Protein AF-A0A968WZZ3-F1 (afdb_monomer_lite)

Foldseek 3Di:
DDKFKDKDFAWAPPVLPPDQFCPDDPPDDPDDDDDHHRATDFFFKKFKAAPVQPHFDAQPVDPDGDGDMWTADRRRMDMRIRHDDHDMWMFRPDDDPPGDDSDPRTDD

pLDDT: mean 80.46, std 18.25, range [35.69, 96.88]

Sequence (108 aa):
MPVGSIGNVVFCDTNKDGLRDPDGADNILGGAGAADDEPGINGVTLGLFEADGTTAIDNPNVAGVQNYTVTTSSSGAYSFTGLIAGSYVVKIATPPTGKTESSPAGVT

Radius of gyration: 15.85 Å; chains: 1; bounding box: 37×22×52 Å

Structure (mmCIF, N/CA/C/O backbone):
data_AF-A0A968WZZ3-F1
#
_entry.id   AF-A0A968WZZ3-F1
#
loop_
_atom_site.group_PDB
_atom_site.id
_atom_site.type_symbol
_atom_site.label_atom_id
_atom_site.label_alt_id
_atom_site.label_comp_id
_atom_site.label_asym_id
_atom_site.label_entity_id
_atom_site.label_seq_id
_atom_site.pdbx_PDB_ins_code
_atom_site.Cartn_x
_atom_site.Cartn_y
_atom_site.Cartn_z
_atom_site.occupancy
_atom_site.B_iso_or_equiv
_atom_site.auth_seq_id
_atom_site.auth_comp_id
_atom_site.auth_asym_id
_atom_site.auth_atom_id
_atom_site.pdbx_PDB_model_num
ATOM 1 N N . MET A 1 1 ? -23.349 -9.042 11.732 1.00 62.03 1 MET A N 1
ATOM 2 C CA . MET A 1 1 ? -23.199 -8.025 10.671 1.00 62.03 1 MET A CA 1
ATOM 3 C C . MET A 1 1 ? -22.361 -8.643 9.562 1.00 62.03 1 MET A C 1
ATOM 5 O O . MET A 1 1 ? -21.378 -9.286 9.917 1.00 62.03 1 MET A O 1
ATOM 9 N N . PRO A 1 2 ? -22.743 -8.543 8.277 1.00 76.12 2 PRO A N 1
ATOM 10 C CA . PRO A 1 2 ? -21.867 -8.942 7.177 1.00 76.12 2 PRO A CA 1
ATOM 11 C C . PRO A 1 2 ? -20.584 -8.108 7.210 1.00 76.12 2 PRO A C 1
ATOM 13 O O . PRO A 1 2 ? -20.637 -6.926 7.548 1.00 76.12 2 PRO A O 1
ATOM 16 N N . VAL A 1 3 ? -19.458 -8.726 6.868 1.00 90.31 3 VAL A N 1
ATOM 17 C CA . VAL A 1 3 ? -18.159 -8.056 6.753 1.00 90.31 3 VAL A CA 1
ATOM 18 C C . VAL A 1 3 ? -17.687 -8.101 5.305 1.00 90.31 3 VAL A C 1
ATOM 20 O O . VAL A 1 3 ? -17.957 -9.070 4.595 1.00 90.31 3 VAL A O 1
ATOM 23 N N . GLY A 1 4 ? -17.028 -7.035 4.865 1.00 92.81 4 GLY A N 1
ATOM 24 C CA . GLY A 1 4 ? -16.499 -6.874 3.518 1.00 92.81 4 GLY A CA 1
ATOM 25 C C . GLY A 1 4 ? -14.975 -6.948 3.463 1.00 92.81 4 GLY A C 1
ATOM 26 O O . GLY A 1 4 ? -14.294 -7.274 4.442 1.00 92.81 4 GLY A O 1
ATOM 27 N N . SER A 1 5 ? -14.449 -6.624 2.286 1.00 95.12 5 SER A N 1
ATOM 28 C CA . SER A 1 5 ? -13.016 -6.535 2.023 1.00 95.12 5 SER A CA 1
ATOM 29 C C . SER A 1 5 ? -12.691 -5.351 1.121 1.00 95.12 5 SER A C 1
ATOM 31 O O . SER A 1 5 ? -13.458 -5.050 0.209 1.00 95.12 5 SER A O 1
ATOM 33 N N . ILE A 1 6 ? -11.526 -4.744 1.331 1.00 94.81 6 ILE A N 1
ATOM 34 C CA . ILE A 1 6 ? -10.930 -3.724 0.461 1.00 94.81 6 ILE A CA 1
ATOM 35 C C . ILE A 1 6 ? -9.604 -4.279 -0.050 1.00 94.81 6 ILE A C 1
ATOM 37 O O . ILE A 1 6 ? -8.804 -4.789 0.729 1.00 94.81 6 ILE A O 1
ATOM 41 N N . GLY A 1 7 ? -9.347 -4.194 -1.347 1.00 93.56 7 GLY A N 1
ATOM 42 C CA . GLY A 1 7 ? -8.096 -4.665 -1.931 1.00 93.56 7 GLY A CA 1
ATOM 43 C C . GLY A 1 7 ? -7.920 -4.166 -3.353 1.00 93.56 7 GLY A C 1
ATOM 44 O O . GLY A 1 7 ? -8.888 -3.749 -3.986 1.00 93.56 7 GLY A O 1
ATOM 45 N N . ASN A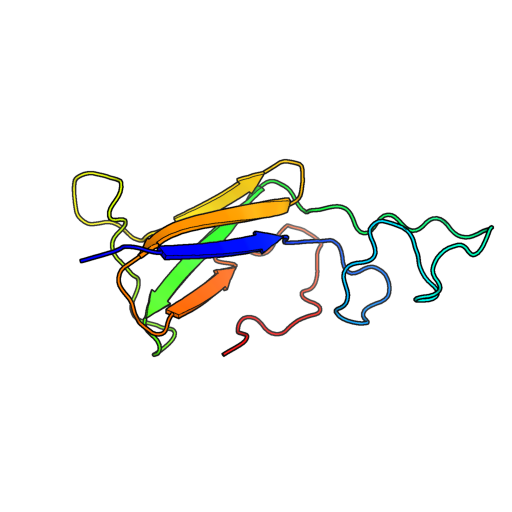 1 8 ? -6.679 -4.199 -3.830 1.00 92.19 8 ASN A N 1
ATOM 46 C CA . ASN A 1 8 ? -6.309 -3.920 -5.215 1.00 92.19 8 ASN A CA 1
ATOM 47 C C . ASN A 1 8 ? -4.859 -4.395 -5.455 1.00 92.19 8 ASN A C 1
ATOM 49 O O . 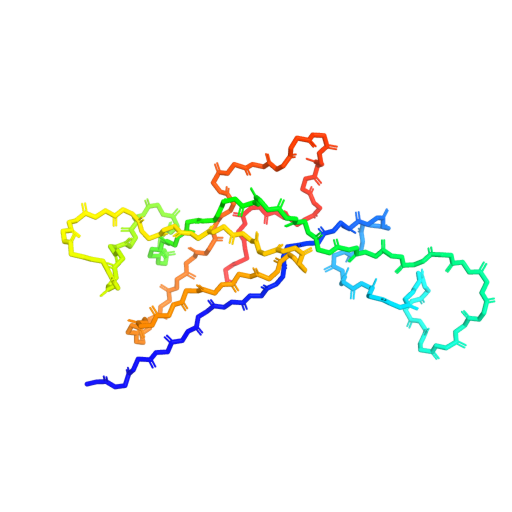ASN A 1 8 ? -4.366 -5.284 -4.757 1.00 92.19 8 ASN A O 1
ATOM 53 N N . VAL A 1 9 ? -4.168 -3.790 -6.419 1.00 90.38 9 VAL A N 1
ATOM 54 C CA . VAL A 1 9 ? -2.776 -4.047 -6.783 1.00 90.38 9 VAL A CA 1
ATOM 55 C C . VAL A 1 9 ? -1.951 -2.769 -6.617 1.00 90.38 9 VAL A C 1
ATOM 57 O O . VAL A 1 9 ? -2.389 -1.691 -7.006 1.00 90.38 9 VAL A O 1
ATOM 60 N N . VAL A 1 10 ? -0.743 -2.892 -6.066 1.00 90.50 10 VAL A N 1
ATOM 61 C CA . VAL A 1 10 ? 0.321 -1.885 -6.199 1.00 90.50 10 VAL A CA 1
ATOM 62 C C . VAL A 1 10 ? 1.192 -2.293 -7.380 1.00 90.50 10 VAL A C 1
ATOM 64 O O . VAL A 1 10 ? 1.672 -3.425 -7.397 1.00 90.50 10 VAL A O 1
ATOM 67 N N . PHE A 1 11 ? 1.406 -1.414 -8.356 1.00 87.81 11 PHE A N 1
ATOM 68 C CA . PHE A 1 11 ? 2.097 -1.737 -9.609 1.00 87.81 11 PHE A CA 1
ATOM 69 C C . PHE A 1 11 ? 3.142 -0.683 -9.990 1.00 87.81 11 PHE A C 1
ATOM 71 O O . PHE A 1 11 ? 3.209 0.395 -9.397 1.00 87.81 11 PHE A O 1
ATOM 78 N N . CYS A 1 12 ? 4.023 -1.045 -10.922 1.00 83.19 12 CYS A N 1
ATOM 79 C CA . CYS A 1 12 ? 5.004 -0.132 -11.496 1.00 83.19 12 CYS A CA 1
ATOM 80 C C . CYS A 1 12 ? 4.350 0.690 -12.602 1.00 83.19 12 CYS A C 1
ATOM 82 O O . CYS A 1 12 ? 4.273 0.206 -13.723 1.00 83.19 12 CYS A O 1
ATOM 84 N N . ASP A 1 13 ? 3.941 1.911 -12.281 1.00 79.75 13 ASP A N 1
ATOM 85 C CA . ASP A 1 13 ? 3.446 2.866 -13.272 1.00 79.75 13 ASP A CA 1
ATOM 86 C C . ASP A 1 13 ? 4.626 3.421 -14.087 1.00 79.75 13 ASP A C 1
ATOM 88 O O . ASP A 1 13 ? 5.394 4.281 -13.633 1.00 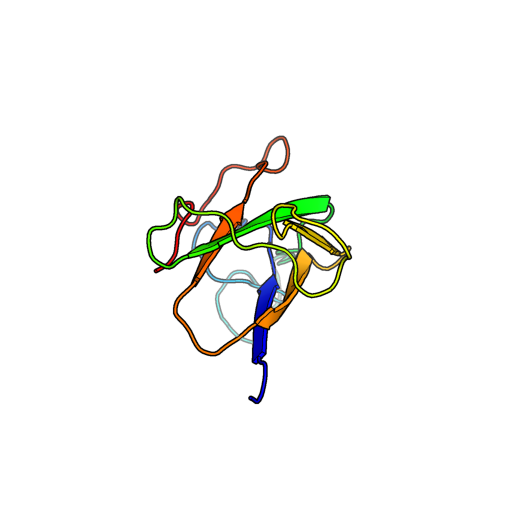79.75 13 ASP A O 1
ATOM 92 N N . THR A 1 14 ? 4.847 2.823 -15.251 1.00 78.50 14 THR A N 1
ATOM 93 C CA . THR A 1 14 ? 6.041 3.062 -16.067 1.00 78.50 14 THR A CA 1
ATOM 94 C C . THR A 1 14 ? 5.839 4.265 -16.981 1.00 78.50 14 THR A C 1
ATOM 96 O O . THR A 1 14 ? 6.785 5.028 -17.212 1.00 78.50 14 THR A O 1
ATOM 99 N N . ASN A 1 15 ? 4.612 4.464 -17.469 1.00 73.69 15 ASN A N 1
ATOM 100 C CA . ASN A 1 15 ? 4.253 5.543 -18.389 1.00 73.69 15 ASN A CA 1
ATOM 101 C C . ASN A 1 15 ? 3.686 6.796 -17.673 1.00 73.69 15 ASN A C 1
ATOM 103 O O . ASN A 1 15 ? 3.641 7.867 -18.283 1.00 73.69 15 ASN A O 1
ATOM 107 N N . LYS A 1 16 ? 3.396 6.703 -16.366 1.00 77.31 16 LYS A N 1
ATOM 108 C CA . LYS A 1 16 ? 2.886 7.757 -15.469 1.00 77.31 16 LYS A CA 1
ATOM 109 C C . LYS A 1 16 ? 1.465 8.218 -15.776 1.00 77.31 16 LYS A C 1
ATOM 111 O O . LYS A 1 16 ? 1.155 9.392 -15.549 1.00 77.31 16 LYS A O 1
ATOM 116 N N . ASP A 1 17 ? 0.619 7.342 -16.301 1.00 73.81 17 ASP A N 1
ATOM 117 C CA . ASP A 1 17 ? -0.774 7.673 -16.605 1.00 73.81 17 ASP A CA 1
ATOM 118 C C . ASP A 1 17 ? -1.765 7.280 -15.491 1.00 73.81 17 ASP A C 1
ATOM 120 O O . ASP A 1 17 ? -2.930 7.690 -15.523 1.00 73.81 17 ASP A O 1
ATOM 124 N N . GLY A 1 18 ? -1.295 6.566 -14.461 1.00 78.31 18 GLY A N 1
ATOM 125 C CA . GLY A 1 18 ? -2.098 6.127 -13.321 1.00 7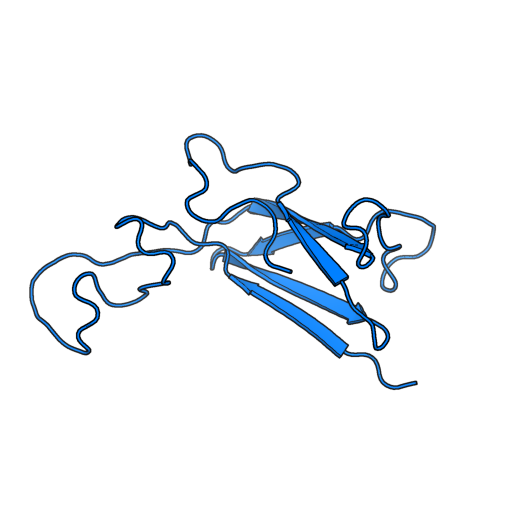8.31 18 GLY A CA 1
ATOM 126 C C . GLY A 1 18 ? -3.063 4.976 -13.625 1.00 78.31 18 GLY A C 1
ATOM 127 O O . GLY A 1 18 ? -3.853 4.606 -12.749 1.00 78.31 18 GLY A O 1
ATOM 128 N N . LEU A 1 19 ? -3.017 4.409 -14.830 1.00 78.38 19 LEU A N 1
ATOM 129 C CA . LEU A 1 19 ? -3.681 3.165 -15.193 1.00 78.38 19 LEU A CA 1
ATOM 130 C C . LEU A 1 19 ? -2.700 2.011 -15.022 1.00 78.38 19 LEU A C 1
ATOM 132 O O . LEU A 1 19 ? -1.498 2.210 -15.033 1.00 78.38 19 LEU A O 1
ATOM 136 N N . ARG A 1 20 ? -3.233 0.811 -14.772 1.00 79.00 20 ARG A N 1
ATOM 137 C CA . ARG A 1 20 ? -2.418 -0.400 -14.730 1.00 79.00 20 ARG A CA 1
ATOM 138 C C . ARG A 1 20 ? -2.520 -1.096 -16.074 1.00 79.00 20 ARG A C 1
ATOM 140 O O . ARG A 1 20 ? -3.588 -1.642 -16.358 1.00 79.00 20 ARG A O 1
ATOM 147 N N . ASP A 1 21 ? -1.394 -1.221 -16.760 1.00 74.31 21 ASP A N 1
ATOM 148 C CA . ASP A 1 21 ? -1.287 -1.917 -18.041 1.00 74.31 21 ASP A CA 1
ATOM 149 C C . ASP A 1 21 ? -0.571 -3.269 -17.860 1.00 74.31 21 ASP A C 1
ATOM 151 O O . ASP A 1 21 ? 0.655 -3.348 -17.859 1.00 74.31 21 ASP A O 1
ATOM 155 N N . PRO A 1 22 ? -1.305 -4.375 -17.637 1.00 66.75 22 PRO A N 1
ATOM 156 C CA . PRO A 1 22 ? -0.716 -5.712 -17.666 1.00 66.75 22 PRO A CA 1
ATOM 157 C C . PRO A 1 22 ? -0.348 -6.197 -19.076 1.00 66.75 22 PRO A C 1
ATOM 159 O O . PRO A 1 22 ? 0.239 -7.276 -19.165 1.00 66.75 22 PRO A O 1
ATOM 162 N N . ASP A 1 23 ? -0.785 -5.488 -20.126 1.00 58.78 23 ASP A N 1
ATOM 163 C CA . ASP A 1 23 ? -0.713 -5.904 -21.534 1.00 58.78 23 ASP A CA 1
ATOM 164 C C . ASP A 1 23 ? -0.549 -4.778 -22.587 1.00 58.78 23 ASP A C 1
ATOM 166 O O . ASP A 1 23 ? -0.473 -5.127 -23.763 1.00 58.78 23 ASP A O 1
ATOM 170 N N . GLY A 1 24 ? -0.500 -3.479 -22.224 1.00 54.50 24 GLY A N 1
ATOM 171 C CA . GLY A 1 24 ? 0.330 -2.508 -22.959 1.00 54.50 24 GLY A CA 1
ATOM 172 C C . GLY A 1 24 ? 0.090 -1.058 -23.277 1.00 54.50 24 GLY A C 1
ATOM 173 O O . GLY A 1 24 ? -0.987 -0.507 -23.130 1.00 54.50 24 GLY A O 1
ATOM 174 N N . ALA A 1 25 ? 1.227 -0.434 -23.640 1.00 44.09 25 ALA A N 1
ATOM 175 C CA . ALA A 1 25 ? 1.591 0.967 -23.388 1.00 44.09 25 ALA A CA 1
ATOM 176 C C . ALA A 1 25 ? 0.862 2.019 -24.244 1.00 44.09 25 ALA A C 1
ATOM 178 O O . ALA A 1 25 ? 1.240 3.192 -24.231 1.00 44.09 25 ALA A O 1
ATOM 179 N N . ASP A 1 26 ? -0.137 1.631 -25.026 1.00 45.81 26 ASP A N 1
ATOM 180 C CA . ASP A 1 26 ? -0.909 2.535 -25.876 1.00 45.81 26 ASP A CA 1
ATOM 181 C C . ASP A 1 26 ? -2.377 2.665 -25.448 1.00 45.81 26 ASP A C 1
ATOM 183 O O . ASP A 1 26 ? -3.122 3.418 -26.083 1.00 45.81 26 ASP A O 1
ATOM 187 N N . ASN A 1 27 ? -2.796 1.985 -24.368 1.00 48.56 27 ASN A N 1
ATOM 188 C CA . ASN A 1 27 ? -4.204 1.881 -23.971 1.00 48.56 27 ASN A CA 1
ATOM 189 C C . ASN A 1 27 ? -5.076 1.339 -25.135 1.00 48.56 27 ASN A C 1
ATOM 191 O O . ASN A 1 27 ? -6.269 1.642 -25.251 1.00 48.56 27 ASN A O 1
ATOM 195 N N . ILE A 1 28 ? -4.468 0.558 -26.043 1.00 49.22 28 ILE A N 1
ATOM 196 C CA . ILE A 1 28 ? -5.122 -0.165 -27.132 1.00 49.22 28 ILE A CA 1
ATOM 197 C C . ILE A 1 28 ? -5.029 -1.655 -26.819 1.00 49.22 28 ILE A C 1
ATOM 199 O O . ILE A 1 28 ? -3.967 -2.267 -26.827 1.00 49.22 28 ILE A O 1
ATOM 203 N N . LEU A 1 29 ? -6.190 -2.286 -26.653 1.00 43.31 29 LEU A N 1
ATOM 204 C CA . LEU A 1 29 ? -6.296 -3.743 -26.655 1.00 43.31 29 LEU A CA 1
ATOM 205 C C . LEU A 1 29 ? -5.737 -4.311 -27.981 1.00 43.31 29 LEU A C 1
ATOM 207 O O . LEU A 1 29 ? -6.420 -4.275 -29.008 1.00 43.31 29 LEU A O 1
ATOM 211 N N . GLY A 1 30 ? -4.519 -4.869 -27.954 1.00 46.84 30 GLY A N 1
ATOM 212 C CA . GLY A 1 30 ? -3.965 -5.720 -29.018 1.00 46.84 30 GLY A CA 1
ATOM 213 C C . GLY A 1 30 ? -3.005 -5.082 -30.041 1.00 46.84 30 GLY A C 1
ATOM 214 O O . GLY A 1 30 ? -2.976 -5.546 -31.185 1.00 46.84 30 GLY A O 1
ATOM 215 N N . GLY A 1 31 ? -2.218 -4.060 -29.685 1.00 44.12 31 GLY A N 1
ATOM 216 C CA . GLY A 1 31 ? -1.205 -3.455 -30.567 1.00 44.12 31 GLY A CA 1
ATOM 217 C C . GLY A 1 31 ? 0.187 -4.103 -30.473 1.00 44.12 31 GLY A C 1
ATOM 218 O O . GLY A 1 31 ? 0.807 -4.132 -29.421 1.00 44.12 31 GLY A O 1
ATOM 219 N N . ALA A 1 32 ? 0.733 -4.618 -31.579 1.00 42.16 32 ALA A N 1
ATOM 220 C CA . ALA A 1 32 ? 2.042 -5.280 -31.585 1.00 42.16 32 ALA A CA 1
ATOM 221 C C . ALA A 1 32 ? 3.222 -4.283 -31.564 1.00 42.16 32 ALA A C 1
ATOM 223 O O . ALA A 1 32 ? 3.423 -3.568 -32.548 1.00 42.16 32 ALA A O 1
ATOM 224 N N . GLY A 1 33 ? 4.077 -4.324 -30.527 1.00 47.94 33 GLY A N 1
ATOM 225 C CA . GLY A 1 33 ? 5.476 -3.879 -30.660 1.00 47.94 33 GLY A CA 1
ATOM 226 C C . GLY A 1 33 ? 6.164 -3.111 -29.522 1.00 47.94 33 GLY A C 1
ATOM 227 O O . GLY A 1 33 ? 7.314 -2.726 -29.731 1.00 47.94 33 GLY A O 1
ATOM 228 N N . ALA A 1 34 ? 5.570 -2.898 -28.346 1.00 45.81 34 ALA A N 1
ATOM 229 C CA . ALA A 1 34 ? 6.276 -2.285 -27.213 1.00 45.81 34 ALA A CA 1
ATOM 230 C C . ALA A 1 34 ? 6.020 -3.078 -25.930 1.00 45.81 34 ALA A C 1
ATOM 232 O O . ALA A 1 34 ? 4.880 -3.360 -25.612 1.00 45.81 34 ALA A O 1
ATOM 233 N N . ALA A 1 35 ? 7.091 -3.457 -25.232 1.00 50.22 35 ALA A N 1
ATOM 234 C CA . ALA A 1 35 ? 7.022 -4.164 -23.960 1.00 50.22 35 ALA A CA 1
ATOM 235 C C . ALA A 1 35 ? 6.282 -3.331 -22.905 1.00 50.22 35 ALA A C 1
ATOM 237 O O . ALA A 1 35 ? 6.583 -2.152 -22.709 1.00 50.22 35 ALA A O 1
ATOM 238 N N . ASP A 1 36 ? 5.353 -3.981 -22.227 1.00 55.81 36 ASP A N 1
ATOM 239 C CA . ASP A 1 36 ? 4.250 -3.385 -21.494 1.00 55.81 36 ASP A CA 1
ATOM 240 C C . ASP A 1 36 ? 4.000 -4.055 -20.139 1.00 55.81 36 ASP A C 1
ATOM 242 O O . ASP A 1 36 ? 2.887 -4.264 -19.658 1.00 55.81 36 ASP A O 1
ATOM 246 N N . ASP A 1 37 ? 5.089 -4.378 -19.469 1.00 66.88 37 ASP A N 1
ATOM 247 C CA . ASP A 1 37 ? 4.999 -4.936 -18.143 1.00 66.88 37 ASP A CA 1
ATOM 248 C C . ASP A 1 37 ? 4.883 -3.782 -17.133 1.00 66.88 37 ASP A C 1
ATOM 250 O O . ASP A 1 37 ? 5.898 -3.203 -16.735 1.00 66.88 37 ASP A O 1
ATOM 254 N N . GLU A 1 38 ? 3.672 -3.482 -16.648 1.00 80.44 38 GLU A N 1
ATOM 255 C CA . GLU A 1 38 ? 3.469 -2.805 -15.358 1.00 80.44 38 GLU A CA 1
ATOM 256 C C . GLU A 1 38 ? 3.251 -3.839 -14.242 1.00 80.44 38 GLU A C 1
ATOM 258 O O . GLU A 1 38 ? 2.131 -4.059 -13.741 1.00 80.44 38 GLU A O 1
ATOM 263 N N . PRO A 1 39 ? 4.318 -4.559 -13.835 1.00 82.75 39 PRO A N 1
ATOM 264 C CA . PRO A 1 39 ? 4.185 -5.633 -12.883 1.00 82.75 39 PRO A CA 1
ATOM 265 C C . PRO A 1 39 ? 3.795 -5.070 -11.527 1.00 82.75 39 PRO A C 1
ATOM 267 O O . PRO A 1 39 ? 4.167 -3.961 -11.122 1.00 82.75 39 PRO A O 1
ATOM 270 N N . GLY A 1 40 ? 3.093 -5.909 -10.778 1.00 88.06 40 GLY A N 1
ATOM 271 C CA . GLY A 1 40 ? 2.869 -5.648 -9.376 1.00 88.06 40 GLY A CA 1
ATOM 272 C C . GLY A 1 40 ? 4.176 -5.524 -8.597 1.00 88.06 40 GLY A C 1
ATOM 273 O O . GLY A 1 40 ? 5.166 -6.197 -8.886 1.00 88.06 40 GLY A O 1
ATOM 274 N N . ILE A 1 41 ? 4.176 -4.676 -7.575 1.00 89.56 41 ILE A N 1
ATOM 275 C CA . ILE A 1 41 ? 5.320 -4.500 -6.687 1.00 89.56 41 ILE A CA 1
ATOM 276 C C . ILE A 1 41 ? 5.132 -5.403 -5.478 1.00 89.56 41 ILE A C 1
ATOM 278 O O . ILE A 1 41 ? 4.219 -5.198 -4.680 1.00 89.56 41 ILE A O 1
ATOM 282 N N . ASN A 1 42 ? 6.011 -6.389 -5.324 1.00 92.00 42 ASN A N 1
ATOM 283 C CA . ASN A 1 42 ? 6.055 -7.243 -4.143 1.00 92.00 42 ASN A CA 1
ATOM 284 C C . ASN A 1 42 ? 6.606 -6.508 -2.915 1.00 92.00 42 ASN A C 1
ATOM 286 O O . ASN A 1 42 ? 7.493 -5.666 -3.041 1.00 92.00 42 ASN A O 1
ATOM 290 N N . GLY A 1 43 ? 6.135 -6.884 -1.724 1.00 92.12 43 GLY A N 1
ATOM 291 C CA . GLY A 1 43 ? 6.769 -6.463 -0.475 1.00 92.12 43 GLY A CA 1
ATOM 292 C C . GLY A 1 43 ? 6.424 -5.042 -0.024 1.00 92.12 43 GLY A C 1
ATOM 293 O O . GLY A 1 43 ? 7.077 -4.522 0.876 1.00 92.12 43 GLY A O 1
ATOM 294 N N . VAL A 1 44 ? 5.412 -4.405 -0.617 1.00 92.00 44 VAL A N 1
ATOM 295 C CA . VAL A 1 44 ? 4.935 -3.082 -0.196 1.00 92.00 44 VAL A CA 1
ATOM 296 C C . VAL A 1 44 ? 4.016 -3.252 1.001 1.00 92.00 44 VAL A C 1
ATOM 298 O O . VAL A 1 44 ? 3.030 -3.982 0.921 1.00 92.00 44 VAL A O 1
ATOM 301 N N . THR A 1 45 ? 4.327 -2.574 2.104 1.00 93.19 45 THR A N 1
ATOM 302 C CA . THR A 1 45 ? 3.489 -2.578 3.308 1.00 93.19 45 THR A CA 1
ATOM 303 C C . THR A 1 45 ? 2.454 -1.463 3.230 1.00 93.19 45 THR A C 1
ATOM 305 O O . THR A 1 45 ? 2.807 -0.288 3.103 1.00 93.19 45 THR A O 1
ATOM 308 N N . LEU A 1 46 ? 1.180 -1.829 3.353 1.00 94.38 46 LEU A N 1
ATOM 309 C CA . LEU A 1 46 ? 0.048 -0.912 3.424 1.00 94.38 46 LEU A CA 1
ATOM 310 C C . LEU A 1 46 ? -0.588 -0.952 4.812 1.00 94.38 46 LEU A C 1
ATOM 312 O O . LEU A 1 46 ? -0.605 -1.999 5.456 1.00 94.38 46 LEU 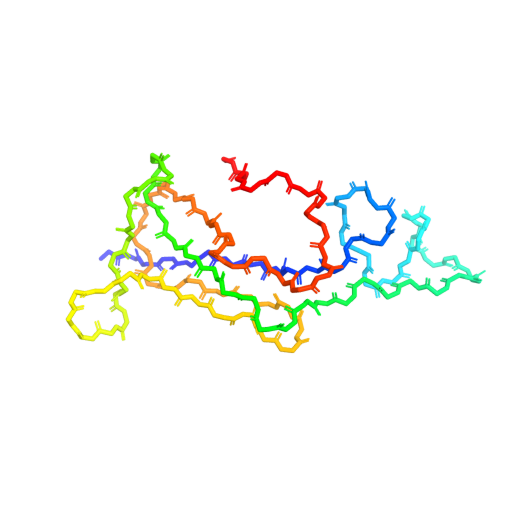A O 1
ATOM 316 N N . GLY A 1 47 ? -1.135 0.180 5.250 1.00 95.38 47 GLY A N 1
ATOM 317 C CA . GLY A 1 47 ? -1.932 0.310 6.468 1.00 95.38 47 GLY A CA 1
ATOM 318 C C . GLY A 1 47 ? -3.351 0.782 6.167 1.00 95.38 47 GLY A C 1
ATOM 319 O O . GLY A 1 47 ? -3.562 1.547 5.221 1.00 95.38 47 GLY A O 1
ATOM 320 N N . LEU A 1 48 ? -4.305 0.327 6.979 1.00 96.25 48 LEU A N 1
ATOM 321 C CA . LEU A 1 48 ? -5.703 0.748 6.920 1.00 96.25 48 LEU A CA 1
ATOM 322 C C . LEU A 1 48 ? -6.014 1.764 8.022 1.00 96.25 48 LEU A C 1
ATOM 324 O O . LEU A 1 48 ? -5.675 1.563 9.191 1.00 96.25 48 LEU A O 1
ATOM 328 N N . PHE A 1 49 ? -6.697 2.833 7.635 1.00 96.25 49 PHE A N 1
ATOM 329 C CA . PHE A 1 49 ? -7.096 3.930 8.502 1.00 96.25 49 PHE A CA 1
ATOM 330 C C . PHE A 1 49 ? -8.599 4.189 8.376 1.00 96.25 49 PHE A C 1
ATOM 332 O O . PHE A 1 49 ? -9.219 3.842 7.367 1.00 96.25 49 PHE A O 1
ATOM 339 N N . GLU A 1 50 ? -9.170 4.821 9.395 1.00 95.75 50 GLU A N 1
ATOM 340 C CA . GLU A 1 50 ? -10.501 5.423 9.343 1.00 95.75 50 GLU A CA 1
ATOM 341 C C . GLU A 1 50 ? -10.580 6.484 8.229 1.00 95.75 50 GLU A C 1
ATOM 343 O O . GLU A 1 50 ? -9.574 6.897 7.643 1.00 95.75 50 GLU A O 1
ATOM 348 N N . ALA A 1 51 ? -11.788 6.981 7.968 1.00 94.94 51 ALA A N 1
ATOM 349 C CA . ALA A 1 51 ? -12.043 8.026 6.973 1.00 94.94 51 ALA A CA 1
ATOM 350 C C . ALA A 1 51 ? -11.227 9.322 7.178 1.00 94.94 51 ALA A C 1
ATOM 352 O O . ALA A 1 51 ? -11.045 10.085 6.232 1.00 94.94 51 ALA A O 1
ATOM 353 N N . ASP A 1 52 ? -10.730 9.580 8.393 1.00 93.88 52 ASP A N 1
ATOM 354 C CA . ASP A 1 52 ? -9.855 10.724 8.688 1.00 93.88 52 ASP A CA 1
ATOM 355 C C . ASP A 1 52 ? -8.431 10.573 8.110 1.00 93.88 52 ASP A C 1
ATOM 357 O O . ASP A 1 52 ? -7.661 11.534 8.069 1.00 93.88 52 ASP A O 1
ATOM 361 N N . GLY A 1 53 ? -8.064 9.367 7.662 1.00 92.50 53 GLY A N 1
ATOM 362 C CA . GLY A 1 53 ? -6.749 9.034 7.128 1.00 92.50 53 GLY A CA 1
ATOM 363 C C . GLY A 1 53 ? -5.608 9.053 8.151 1.00 92.50 53 GLY A C 1
ATOM 364 O O . GLY A 1 53 ? -4.447 8.963 7.751 1.00 92.50 53 GLY A O 1
ATOM 365 N N . THR A 1 54 ? -5.886 9.183 9.446 1.00 92.88 54 THR A N 1
ATOM 366 C CA . THR A 1 54 ? -4.882 9.280 10.522 1.00 92.88 54 THR A CA 1
ATOM 367 C C . THR A 1 54 ? -5.075 8.247 11.623 1.00 92.88 54 THR A C 1
ATOM 369 O O . THR A 1 54 ? -4.088 7.770 12.184 1.00 92.88 54 THR A O 1
ATOM 372 N N . THR A 1 55 ? -6.314 7.855 11.905 1.00 95.62 55 THR A N 1
ATOM 373 C CA . THR A 1 55 ? -6.643 6.858 12.921 1.00 95.62 55 THR A CA 1
ATOM 374 C C . THR A 1 55 ? -6.479 5.465 12.331 1.00 95.62 55 THR A C 1
ATOM 376 O O . THR A 1 55 ? -7.198 5.096 11.408 1.00 95.62 55 THR A O 1
ATOM 379 N N . ALA A 1 56 ? -5.511 4.694 12.827 1.00 95.44 56 ALA A N 1
ATOM 380 C CA . ALA A 1 56 ? -5.288 3.327 12.360 1.00 95.44 56 ALA A CA 1
ATOM 381 C C . ALA A 1 56 ? -6.416 2.392 12.825 1.00 95.44 56 ALA A C 1
ATOM 383 O O . ALA A 1 56 ? -6.872 2.479 13.965 1.00 95.44 56 ALA A O 1
ATOM 384 N N . ILE A 1 57 ? -6.825 1.475 11.947 1.00 95.69 57 ILE A N 1
ATOM 385 C CA . ILE A 1 57 ? -7.793 0.417 12.256 1.00 95.69 57 ILE A CA 1
ATOM 386 C C . ILE A 1 57 ? -7.086 -0.741 12.966 1.00 95.69 57 ILE A C 1
ATOM 388 O O . ILE A 1 57 ? -5.986 -1.123 12.567 1.00 95.69 57 ILE A O 1
ATOM 392 N N . ASP A 1 58 ? -7.727 -1.332 13.976 1.00 96.19 58 ASP A N 1
ATOM 393 C CA . ASP A 1 58 ? -7.262 -2.574 14.608 1.00 96.19 58 ASP A CA 1
ATOM 394 C C . ASP A 1 58 ? -7.492 -3.786 13.685 1.00 96.19 58 ASP A C 1
ATOM 396 O O . ASP A 1 58 ? -8.565 -3.907 13.093 1.00 96.19 58 ASP A O 1
ATOM 400 N N . ASN A 1 59 ? -6.517 -4.690 13.528 1.00 95.69 59 ASN A N 1
ATOM 401 C CA . ASN A 1 59 ? -6.712 -5.882 12.675 1.00 95.69 59 ASN A CA 1
ATOM 402 C C . ASN A 1 59 ? -7.713 -6.871 13.299 1.00 95.69 59 ASN A C 1
ATOM 404 O O . ASN A 1 59 ? -7.377 -7.524 14.287 1.00 95.69 59 ASN A O 1
ATOM 408 N N . PRO A 1 60 ? -8.886 -7.100 12.682 1.00 93.94 60 PRO A N 1
ATOM 409 C CA . PRO A 1 60 ? -9.911 -7.984 13.234 1.00 93.94 60 PRO A CA 1
ATOM 410 C C . PRO A 1 60 ? -9.548 -9.474 13.132 1.00 93.94 60 PRO A C 1
ATOM 412 O O . PRO A 1 60 ? -10.239 -10.317 13.701 1.00 93.94 60 PRO A O 1
ATOM 415 N N . ASN A 1 61 ? -8.491 -9.820 12.390 1.00 93.00 61 ASN A N 1
ATOM 416 C CA . ASN A 1 61 ? -8.092 -11.203 12.125 1.00 93.00 61 ASN A CA 1
ATOM 417 C C . ASN A 1 61 ? -6.973 -11.699 13.055 1.00 93.00 61 ASN A C 1
ATOM 419 O O . ASN A 1 61 ? -6.551 -12.851 12.945 1.00 93.00 61 ASN A O 1
ATOM 423 N N . VAL A 1 62 ? -6.465 -10.846 13.948 1.00 93.50 62 VAL A N 1
ATOM 424 C CA . VAL A 1 62 ? -5.365 -11.161 14.868 1.00 93.50 62 VAL A CA 1
ATOM 425 C C . VAL A 1 62 ? -5.794 -10.805 16.287 1.00 93.50 62 VAL A C 1
ATOM 427 O O . VAL A 1 62 ? -6.459 -9.804 16.513 1.00 93.50 62 VAL A O 1
ATOM 430 N N . ALA A 1 63 ? -5.439 -11.641 17.263 1.00 93.56 63 ALA A N 1
ATOM 431 C CA . ALA A 1 63 ? -5.744 -11.357 18.660 1.00 93.56 63 ALA A CA 1
ATOM 432 C C . ALA A 1 63 ? -4.844 -10.236 19.214 1.00 93.56 63 ALA A C 1
ATOM 434 O O . ALA A 1 63 ? -3.625 -10.275 19.044 1.00 93.56 63 ALA A O 1
ATOM 435 N N . GLY A 1 64 ? -5.445 -9.304 19.959 1.00 93.56 64 GLY A N 1
ATOM 436 C CA . GLY A 1 64 ? -4.763 -8.150 20.553 1.00 93.56 64 GLY A CA 1
ATOM 437 C C . GLY A 1 64 ? -4.871 -6.886 19.697 1.00 93.56 64 GLY A C 1
ATOM 438 O O . GLY A 1 64 ? -5.273 -6.947 18.543 1.00 93.56 64 GLY A O 1
ATOM 439 N N . VAL A 1 65 ? -4.508 -5.740 20.283 1.00 92.88 65 VAL A N 1
ATOM 440 C CA . VAL A 1 65 ? -4.615 -4.430 19.621 1.00 92.88 65 VAL A CA 1
ATOM 441 C C . VAL A 1 65 ? -3.350 -4.146 18.817 1.00 92.88 65 VAL A C 1
ATOM 443 O O . VAL A 1 65 ? -2.266 -4.025 19.392 1.00 92.88 65 VAL A O 1
ATOM 446 N N . GLN A 1 66 ? -3.479 -4.025 17.499 1.00 94.94 66 GLN A N 1
ATOM 447 C CA . GLN A 1 66 ? -2.395 -3.628 16.600 1.00 94.94 66 GLN A CA 1
ATOM 448 C C . GLN A 1 66 ? -2.929 -2.996 15.307 1.00 94.94 66 GLN A C 1
ATOM 450 O O . GLN A 1 66 ? -4.067 -3.201 14.907 1.00 94.94 66 GLN A O 1
ATOM 455 N N . ASN A 1 67 ? -2.090 -2.240 14.609 1.00 95.94 67 ASN A N 1
ATOM 456 C CA . ASN A 1 67 ? -2.500 -1.620 13.353 1.00 95.94 67 ASN A CA 1
ATOM 457 C C . ASN A 1 67 ? -2.711 -2.676 12.263 1.00 95.94 67 ASN A C 1
ATOM 459 O O . ASN A 1 67 ? -1.806 -3.466 11.971 1.00 95.94 67 ASN A O 1
ATOM 463 N N . TYR A 1 68 ? -3.847 -2.611 11.574 1.00 96.56 68 TYR A N 1
ATOM 464 C CA . TYR A 1 68 ? -4.115 -3.466 10.434 1.00 96.56 68 TYR A CA 1
ATOM 465 C C . TYR A 1 68 ? -3.210 -3.083 9.262 1.00 96.56 68 TYR A C 1
ATOM 467 O O . TYR A 1 68 ? -3.426 -2.091 8.562 1.00 96.56 68 TYR A O 1
ATOM 475 N N . THR A 1 69 ? -2.178 -3.900 9.059 1.00 95.75 69 THR A N 1
ATOM 476 C CA . THR A 1 69 ? -1.234 -3.793 7.949 1.00 95.75 69 THR A CA 1
ATOM 477 C C . THR A 1 69 ? -1.229 -5.061 7.104 1.00 95.75 69 THR A C 1
ATOM 479 O O . THR A 1 69 ? -1.494 -6.158 7.602 1.00 95.75 69 THR A O 1
ATOM 482 N N . VAL A 1 70 ? -0.942 -4.909 5.813 1.00 95.62 70 VAL A N 1
ATOM 483 C CA . VAL A 1 70 ? -0.788 -6.015 4.857 1.00 95.62 70 VAL A CA 1
ATOM 484 C C . VAL A 1 70 ? 0.405 -5.756 3.951 1.00 95.62 70 VAL A C 1
ATOM 486 O O . VAL A 1 70 ? 0.762 -4.606 3.700 1.00 95.62 70 VAL A O 1
ATOM 489 N N . THR A 1 71 ? 1.007 -6.824 3.436 1.00 94.38 71 THR A N 1
ATOM 490 C CA . THR A 1 71 ? 2.121 -6.741 2.489 1.00 94.38 71 THR A CA 1
ATOM 491 C C . THR A 1 71 ? 1.692 -7.302 1.142 1.00 94.38 71 THR A C 1
ATOM 493 O O . THR A 1 71 ? 1.067 -8.361 1.079 1.00 94.38 71 THR A O 1
ATOM 496 N N . THR A 1 72 ? 2.019 -6.603 0.058 1.00 94.94 72 THR A N 1
ATOM 497 C CA . THR A 1 72 ? 1.670 -7.045 -1.294 1.00 94.94 72 THR A CA 1
ATOM 498 C C . THR A 1 72 ? 2.356 -8.360 -1.672 1.00 94.94 72 THR A C 1
ATOM 500 O O . THR A 1 72 ? 3.535 -8.592 -1.383 1.00 94.94 72 THR A O 1
ATOM 503 N N . SER A 1 73 ? 1.618 -9.226 -2.370 1.00 94.69 73 SER A N 1
ATOM 504 C CA . SER A 1 73 ? 2.128 -10.490 -2.925 1.00 94.69 73 SER A CA 1
ATOM 505 C C . SER A 1 73 ? 3.060 -10.271 -4.126 1.00 94.69 73 SER A C 1
ATOM 507 O O . SER A 1 73 ? 3.346 -9.137 -4.503 1.00 94.69 73 SER A O 1
ATOM 509 N N . SER A 1 74 ? 3.578 -11.340 -4.742 1.00 91.75 74 SER A N 1
ATOM 510 C CA . SER A 1 74 ? 4.451 -11.237 -5.929 1.00 91.75 74 SER A CA 1
ATOM 511 C C . SER A 1 74 ? 3.772 -10.560 -7.124 1.00 91.75 74 SER A C 1
ATOM 513 O O . SER A 1 74 ? 4.446 -9.970 -7.958 1.00 91.75 74 SER A O 1
ATOM 515 N N . SER A 1 75 ? 2.439 -10.604 -7.171 1.00 89.00 75 SER A N 1
ATOM 516 C CA . SER A 1 75 ? 1.611 -9.927 -8.175 1.00 89.00 75 SER A CA 1
ATOM 517 C C . SER A 1 75 ? 1.275 -8.475 -7.821 1.00 89.00 75 SER A C 1
ATOM 519 O O . SER A 1 75 ? 0.504 -7.842 -8.534 1.00 89.00 75 SER A O 1
ATOM 521 N N . GLY A 1 76 ? 1.782 -7.947 -6.700 1.00 92.31 76 GLY A N 1
ATOM 522 C CA . GLY A 1 76 ? 1.422 -6.624 -6.183 1.00 92.31 76 GLY A CA 1
ATOM 523 C C . GLY A 1 76 ? 0.057 -6.555 -5.494 1.00 92.31 76 GLY A C 1
ATOM 524 O O . GLY A 1 76 ? -0.291 -5.514 -4.943 1.00 92.31 76 GLY A O 1
ATOM 525 N N . ALA A 1 77 ? -0.716 -7.644 -5.493 1.00 94.38 77 ALA A N 1
ATOM 526 C CA . ALA A 1 77 ? -2.039 -7.676 -4.877 1.00 94.38 77 ALA A CA 1
ATOM 527 C C . ALA A 1 77 ? -1.982 -7.575 -3.344 1.00 94.38 77 ALA A C 1
ATOM 529 O O . ALA A 1 77 ? -1.125 -8.208 -2.715 1.00 94.38 77 ALA A O 1
ATOM 530 N N . TYR A 1 78 ? -2.935 -6.846 -2.759 1.00 95.81 78 TYR A N 1
ATOM 531 C CA . TYR A 1 78 ? -3.187 -6.750 -1.318 1.00 95.81 78 TYR A CA 1
ATOM 532 C C . TYR A 1 78 ? -4.689 -6.842 -1.006 1.00 95.81 78 TYR A C 1
ATOM 534 O O . TYR A 1 78 ? -5.531 -6.536 -1.852 1.00 95.81 78 TYR A O 1
ATOM 542 N N . SER A 1 79 ? -5.037 -7.240 0.222 1.00 96.88 79 SER A N 1
ATOM 543 C CA . SER A 1 79 ? -6.429 -7.285 0.681 1.00 96.88 79 SER A CA 1
ATOM 544 C C . SER A 1 79 ? -6.541 -7.138 2.199 1.00 96.88 79 SER A C 1
ATOM 546 O O . SER A 1 79 ? -5.887 -7.861 2.946 1.00 96.88 79 SER A O 1
ATOM 548 N N . PHE A 1 80 ? -7.408 -6.228 2.634 1.00 96.75 80 PHE A N 1
ATOM 549 C CA . PHE A 1 80 ? -7.944 -6.121 3.986 1.00 96.75 80 PHE A CA 1
ATOM 550 C C . PHE A 1 80 ? -9.321 -6.788 4.016 1.00 96.75 80 PHE A C 1
ATOM 552 O O . PHE A 1 80 ? -10.180 -6.472 3.195 1.00 96.75 80 PHE A O 1
ATOM 559 N N . THR A 1 81 ? -9.550 -7.702 4.951 1.00 96.19 81 THR A N 1
ATOM 560 C CA . THR A 1 81 ? -10.771 -8.510 5.060 1.00 96.19 81 THR A CA 1
ATOM 561 C C . THR A 1 81 ? -11.369 -8.394 6.457 1.00 96.19 81 THR A C 1
ATOM 563 O O . THR A 1 81 ? -10.697 -8.006 7.413 1.00 96.19 81 THR A O 1
ATOM 566 N N . GLY A 1 82 ? -12.653 -8.733 6.590 1.00 94.38 82 GLY A N 1
ATOM 567 C CA . GLY A 1 82 ? -13.335 -8.666 7.883 1.00 94.38 82 GLY A CA 1
ATOM 568 C C . GLY A 1 82 ? -13.745 -7.245 8.276 1.00 94.38 82 GLY A C 1
ATOM 569 O O . GLY A 1 82 ? -13.966 -6.977 9.453 1.00 94.38 82 GLY A O 1
ATOM 570 N N . LEU A 1 83 ? -13.854 -6.336 7.302 1.00 94.62 83 LEU A N 1
ATOM 571 C CA . LEU A 1 83 ? -14.183 -4.936 7.551 1.00 94.62 83 LEU A CA 1
ATOM 572 C C . LEU A 1 83 ? -15.687 -4.758 7.741 1.00 94.62 83 LEU A C 1
ATOM 574 O O . LEU A 1 83 ? -16.493 -5.271 6.963 1.00 94.62 83 LEU A O 1
ATOM 578 N N . ILE A 1 84 ? -16.073 -4.010 8.767 1.00 93.75 84 ILE A N 1
ATOM 579 C CA . ILE A 1 84 ? -17.457 -3.557 8.927 1.00 93.75 84 ILE A CA 1
ATOM 580 C C . ILE A 1 84 ? -17.751 -2.515 7.834 1.00 93.75 84 ILE A C 1
ATOM 582 O O . ILE A 1 84 ? -16.842 -1.910 7.274 1.00 93.75 84 ILE A O 1
ATOM 586 N N . ALA A 1 85 ? -19.022 -2.326 7.477 1.00 93.38 85 ALA A N 1
ATOM 587 C CA . ALA A 1 85 ? -19.397 -1.267 6.547 1.00 93.38 85 ALA A CA 1
ATOM 588 C C . ALA A 1 85 ? -18.975 0.109 7.097 1.00 93.38 85 ALA A C 1
ATOM 590 O O . ALA A 1 85 ? -19.363 0.481 8.205 1.00 93.38 85 ALA A O 1
ATOM 591 N N . GLY A 1 86 ? -18.207 0.855 6.307 1.00 92.25 86 GLY A N 1
ATOM 592 C CA . GLY A 1 86 ? -17.641 2.143 6.685 1.00 92.25 86 GLY A CA 1
ATOM 593 C C . GLY A 1 86 ? -16.772 2.720 5.570 1.00 92.25 86 GLY A C 1
ATOM 594 O O . GLY A 1 86 ? -16.564 2.075 4.539 1.00 92.25 86 GLY A O 1
ATOM 595 N N . SER A 1 87 ? -16.282 3.937 5.788 1.00 95.00 87 SER A N 1
ATOM 596 C CA . SER A 1 87 ? -15.312 4.591 4.911 1.00 95.00 87 SER A CA 1
ATOM 597 C C . SER A 1 87 ? -13.915 4.414 5.485 1.00 95.00 87 SER A C 1
ATOM 599 O O . SER A 1 87 ? -13.700 4.643 6.673 1.00 95.00 87 SER A O 1
ATOM 601 N N . TYR A 1 88 ? -12.972 4.036 4.630 1.00 95.56 88 TYR A N 1
ATOM 602 C CA . TYR A 1 88 ? -11.610 3.710 5.025 1.00 95.56 88 TYR A CA 1
ATOM 603 C C . TYR A 1 88 ? -10.612 4.349 4.073 1.00 95.56 88 TYR A C 1
ATOM 605 O O . TYR A 1 88 ? -10.903 4.521 2.891 1.00 95.56 88 TYR A O 1
ATOM 613 N N . VAL A 1 89 ? -9.415 4.628 4.578 1.00 95.38 89 VAL A N 1
ATOM 614 C CA . VAL A 1 89 ? -8.285 5.103 3.779 1.00 95.38 89 VAL A CA 1
ATOM 615 C C . VAL A 1 89 ? -7.174 4.061 3.832 1.00 95.38 89 VAL A C 1
ATOM 617 O O . VAL A 1 89 ? -6.729 3.661 4.908 1.00 95.38 89 VAL A O 1
ATOM 620 N N . VAL A 1 90 ? -6.702 3.626 2.664 1.00 94.75 90 VAL A N 1
ATOM 621 C CA . VAL A 1 90 ? -5.529 2.753 2.539 1.00 94.75 90 VAL A CA 1
ATOM 622 C C . VAL A 1 90 ? -4.313 3.611 2.211 1.00 94.75 90 VAL A C 1
ATOM 624 O O . VAL A 1 90 ? -4.361 4.424 1.290 1.00 94.75 90 VAL A O 1
ATOM 627 N N . LYS A 1 91 ? -3.212 3.418 2.941 1.00 92.19 91 LYS A N 1
ATOM 628 C CA . LYS A 1 91 ? -1.948 4.127 2.697 1.00 92.19 91 LYS A CA 1
ATOM 629 C C . LYS A 1 91 ? -0.788 3.165 2.548 1.00 92.19 91 LYS A C 1
ATOM 631 O O . LYS A 1 91 ? -0.712 2.168 3.262 1.00 92.19 91 LYS A O 1
ATOM 636 N N . ILE A 1 92 ? 0.157 3.511 1.683 1.00 90.12 92 ILE A N 1
ATOM 637 C CA . ILE A 1 92 ? 1.468 2.867 1.646 1.00 90.12 92 ILE A CA 1
ATOM 638 C C . ILE A 1 92 ? 2.257 3.366 2.861 1.00 90.12 92 ILE A C 1
ATOM 640 O O . ILE A 1 92 ? 2.572 4.547 2.971 1.00 90.12 92 ILE A O 1
ATOM 644 N N . ALA A 1 93 ? 2.544 2.472 3.807 1.00 83.31 93 ALA A N 1
ATOM 645 C CA . ALA A 1 93 ? 3.269 2.815 5.030 1.00 83.31 93 ALA A CA 1
ATOM 646 C C . ALA A 1 93 ? 4.773 2.979 4.773 1.00 83.31 93 ALA A C 1
ATOM 648 O O . ALA A 1 93 ? 5.461 3.725 5.468 1.00 83.31 93 ALA A O 1
ATOM 649 N N . THR A 1 94 ? 5.305 2.258 3.785 1.00 77.31 94 THR A N 1
ATOM 650 C CA . THR A 1 94 ? 6.707 2.351 3.374 1.00 77.31 94 THR A CA 1
ATOM 651 C C . THR A 1 94 ? 6.786 2.261 1.854 1.00 77.31 94 THR A C 1
ATOM 653 O O . THR A 1 94 ? 6.502 1.192 1.303 1.00 77.31 94 THR A O 1
ATOM 656 N N . PRO A 1 95 ? 7.151 3.358 1.167 1.00 73.44 95 PRO A N 1
ATOM 657 C CA . PRO A 1 95 ? 7.349 3.335 -0.272 1.00 73.44 95 PRO A CA 1
ATOM 658 C C . PRO A 1 95 ? 8.442 2.329 -0.666 1.00 73.44 95 PRO A C 1
ATOM 660 O O . PRO A 1 95 ? 9.470 2.242 0.016 1.00 73.44 95 PRO A O 1
ATOM 663 N N . PRO A 1 96 ? 8.258 1.570 -1.757 1.00 74.75 96 PRO A N 1
ATOM 664 C CA . PRO A 1 96 ? 9.288 0.670 -2.255 1.00 74.75 96 PRO A CA 1
ATOM 665 C C . PRO A 1 96 ? 10.533 1.449 -2.710 1.00 74.75 96 PRO A C 1
ATOM 667 O O . PRO A 1 96 ? 10.439 2.482 -3.374 1.00 74.75 96 PRO A O 1
ATOM 670 N N . THR A 1 97 ? 11.721 0.942 -2.369 1.00 78.25 97 THR A N 1
ATOM 671 C CA . THR A 1 97 ? 13.005 1.587 -2.686 1.00 78.25 97 THR A CA 1
ATOM 672 C C . THR A 1 97 ? 13.148 1.877 -4.180 1.00 78.25 97 THR A C 1
ATOM 674 O O . THR A 1 97 ? 12.940 0.999 -5.016 1.00 78.25 97 THR A O 1
ATOM 677 N N . GLY A 1 98 ? 13.558 3.103 -4.519 1.00 70.19 98 GLY A N 1
ATOM 678 C CA . GLY A 1 98 ? 13.840 3.504 -5.901 1.00 70.19 98 GLY A CA 1
ATOM 679 C C . GLY A 1 98 ? 12.599 3.704 -6.777 1.00 70.19 98 GLY A C 1
ATOM 680 O O . GLY A 1 98 ? 12.745 3.872 -7.985 1.00 70.19 98 GLY A O 1
ATOM 681 N N . LYS A 1 99 ? 11.394 3.696 -6.194 1.00 68.50 99 LYS A N 1
ATOM 682 C CA . LYS A 1 99 ? 10.138 3.991 -6.891 1.00 68.50 99 LYS A CA 1
ATOM 683 C C . LYS A 1 99 ? 9.578 5.323 -6.399 1.00 68.50 99 LYS A C 1
ATOM 685 O O . LYS A 1 99 ? 9.469 5.550 -5.198 1.00 68.50 99 LYS A O 1
ATOM 690 N N . THR A 1 100 ? 9.232 6.203 -7.331 1.00 66.94 100 THR A N 1
ATOM 691 C CA . THR A 1 100 ? 8.451 7.412 -7.045 1.00 66.94 100 THR A CA 1
ATOM 692 C C . THR A 1 100 ? 6.969 7.083 -7.164 1.00 66.94 100 THR A C 1
ATOM 694 O O . THR A 1 100 ? 6.589 6.381 -8.098 1.00 66.94 100 THR A O 1
ATOM 697 N N . GLU A 1 101 ? 6.139 7.585 -6.252 1.00 65.62 101 GLU A N 1
ATOM 698 C CA . GLU A 1 101 ? 4.683 7.453 -6.365 1.00 65.62 101 GLU A CA 1
ATOM 699 C C . GLU A 1 101 ? 4.178 8.265 -7.568 1.00 65.62 101 GLU A C 1
ATOM 701 O O . GLU A 1 101 ? 4.558 9.426 -7.732 1.00 65.62 101 GLU A O 1
ATOM 706 N N . SER A 1 102 ? 3.353 7.659 -8.421 1.00 61.97 102 SER A N 1
ATOM 707 C CA . SER A 1 102 ? 2.670 8.353 -9.522 1.00 61.97 102 SER A CA 1
ATOM 708 C C . SER A 1 102 ? 1.240 8.768 -9.158 1.00 61.97 102 SER A C 1
ATOM 710 O O . SER A 1 102 ? 0.761 9.792 -9.638 1.00 61.97 102 SER A O 1
ATOM 712 N N . SER A 1 103 ? 0.593 8.043 -8.238 1.00 58.38 103 SER A N 1
ATOM 713 C CA . SER A 1 103 ? -0.649 8.458 -7.580 1.00 58.38 103 SER A CA 1
ATOM 714 C C . SER A 1 103 ? -0.332 9.103 -6.228 1.00 58.38 103 SER A C 1
ATOM 716 O O . SER A 1 103 ? 0.524 8.588 -5.509 1.00 58.38 103 SER A O 1
ATOM 718 N N . PRO A 1 104 ? -1.022 10.185 -5.822 1.00 46.84 104 PRO A N 1
ATOM 719 C CA . PRO A 1 104 ? -0.884 10.712 -4.469 1.00 46.84 104 PRO A CA 1
ATOM 720 C C . PRO A 1 104 ? -1.227 9.634 -3.428 1.00 46.84 104 PRO A C 1
ATOM 722 O O . PRO A 1 104 ? -2.097 8.793 -3.665 1.00 46.84 104 PRO A O 1
ATOM 725 N N . ALA A 1 105 ? -0.572 9.698 -2.263 1.00 47.47 105 ALA A N 1
ATOM 726 C CA . ALA A 1 105 ? -0.675 8.775 -1.122 1.00 47.47 105 ALA A CA 1
ATOM 727 C C . ALA A 1 105 ? -2.066 8.684 -0.435 1.00 47.47 105 ALA A C 1
ATOM 729 O O . ALA A 1 105 ? -2.168 8.395 0.760 1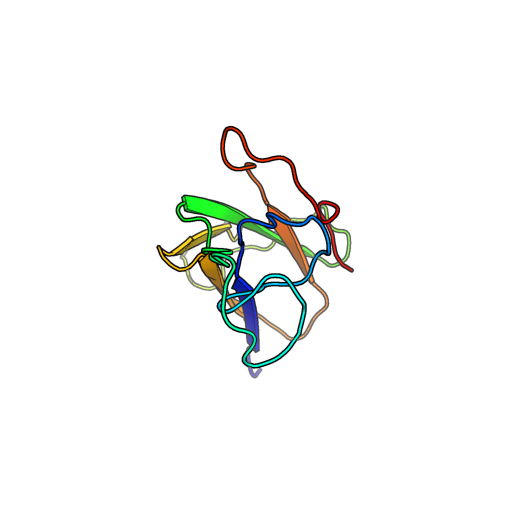.00 47.47 105 ALA A O 1
ATOM 730 N N . GLY A 1 106 ? -3.153 8.941 -1.158 1.00 42.41 106 GLY A N 1
ATOM 731 C CA . GLY A 1 106 ? -4.522 8.829 -0.681 1.00 42.41 106 GLY A CA 1
ATOM 732 C C . GLY A 1 106 ? -5.512 9.117 -1.802 1.00 42.41 106 GLY A C 1
ATOM 733 O O . GLY A 1 106 ? -5.660 10.263 -2.217 1.00 42.41 106 GLY A O 1
ATOM 734 N N . VAL A 1 107 ? -6.202 8.079 -2.267 1.00 35.69 107 VAL A N 1
ATOM 735 C CA . VAL A 1 107 ? -7.470 8.231 -2.986 1.00 35.69 107 VAL A CA 1
ATOM 736 C C . VAL A 1 107 ? -8.570 8.090 -1.935 1.00 35.69 107 VAL A C 1
ATOM 738 O O . VAL A 1 107 ? -8.651 7.058 -1.268 1.00 35.69 107 VAL A O 1
ATOM 741 N N . THR A 1 108 ? -9.324 9.172 -1.731 1.00 37.56 108 THR A N 1
ATOM 742 C CA . THR A 1 108 ? -10.564 9.220 -0.934 1.00 37.56 108 THR A CA 1
ATOM 743 C C . THR A 1 108 ? -11.710 8.528 -1.642 1.00 37.56 108 THR A C 1
ATOM 745 O O . THR A 1 108 ? -11.810 8.737 -2.873 1.00 37.56 108 THR A O 1
#

Secondary structure (DSSP, 8-state):
---EEEEEE-B--SSSSSS--SS-TTS-TT--SS-----B-TT-EEEEEETTSSSBPB-TTSSSS-B-EEE--TTSEEEEEEEPSS-EEEEEEEPPTT---SS-S---